Protein AF-A0A7J3MJY4-F1 (afdb_monomer_lite)

Sequence (98 aa):
MENILLLINEWWESGTISREKAKEYRRKIFHDVLETYLQYKQILVLTGLRRVGKSTIIYQLIEELLKSGVDSKNILYFSFDEAIEDPVKILEEYGRIT

Radius of gyration: 13.65 Å; chains: 1; bounding box: 27×32×29 Å

pLDDT: mean 95.07, std 3.03, range [79.75, 98.44]

Secondary structure (DSSP, 8-state):
-HHHHHHH-THHHHSS--HHHH-SSPPTTHHHHHHHHHH--S-------TTSSHHHHHHHHHHHHHHTT--GGG-----TTT----HHHHHHHHHHH-

Structure (mmCIF, N/CA/C/O ba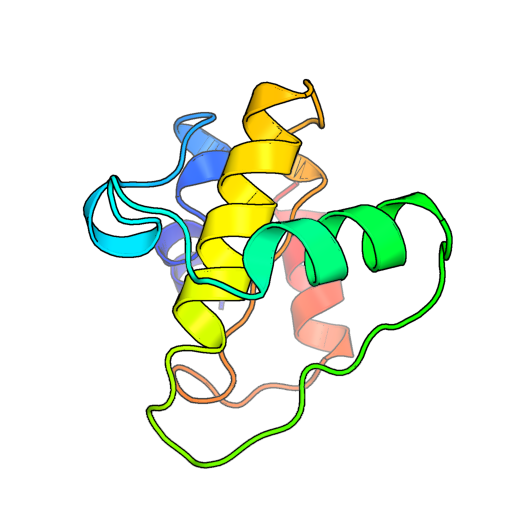ckbone):
data_AF-A0A7J3MJY4-F1
#
_entry.id   AF-A0A7J3MJY4-F1
#
loop_
_atom_site.group_PDB
_atom_site.id
_atom_site.type_symbol
_atom_site.label_atom_id
_atom_site.label_alt_id
_atom_site.label_comp_id
_atom_site.label_asym_id
_atom_site.label_entity_id
_atom_site.label_seq_id
_atom_site.pdbx_PDB_ins_code
_atom_site.Cartn_x
_atom_site.Cartn_y
_atom_site.Cartn_z
_atom_site.occupancy
_atom_site.B_iso_or_equiv
_atom_site.auth_seq_id
_atom_site.auth_comp_id
_atom_site.auth_asym_id
_atom_site.auth_atom_id
_atom_site.pdbx_PDB_model_num
ATOM 1 N N . MET A 1 1 ? 2.655 -15.357 10.633 1.00 84.50 1 MET A N 1
ATOM 2 C CA . MET A 1 1 ? 2.098 -14.643 9.467 1.00 84.50 1 MET A CA 1
ATOM 3 C C . MET A 1 1 ? 1.472 -13.332 9.897 1.00 84.50 1 MET A C 1
ATOM 5 O O . MET A 1 1 ? 1.876 -12.305 9.376 1.00 84.50 1 MET A O 1
ATOM 9 N N . GLU A 1 2 ? 0.606 -13.356 10.909 1.00 88.94 2 GLU A N 1
ATOM 10 C CA . GLU A 1 2 ? 0.031 -12.168 11.555 1.00 88.94 2 GLU A CA 1
ATO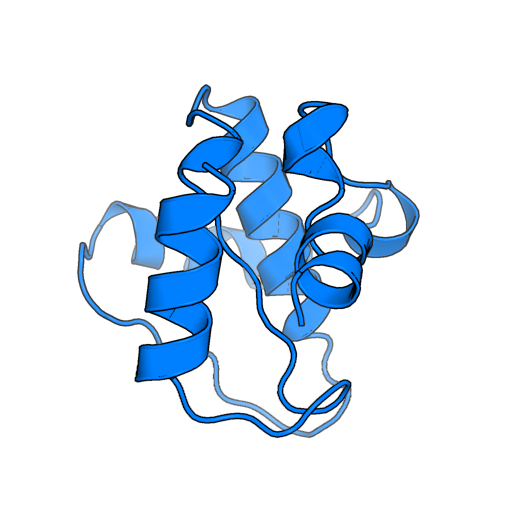M 11 C C . GLU A 1 2 ? 1.045 -11.036 11.802 1.00 88.94 2 GLU A C 1
ATOM 13 O O . GLU A 1 2 ? 0.913 -9.958 11.232 1.00 88.94 2 GLU A O 1
ATOM 18 N N . ASN A 1 3 ? 2.135 -11.317 12.529 1.00 90.19 3 ASN A N 1
ATOM 19 C CA . ASN A 1 3 ? 3.194 -10.331 12.798 1.00 90.19 3 ASN A CA 1
ATOM 20 C C . ASN A 1 3 ? 3.798 -9.700 11.529 1.00 90.19 3 ASN A C 1
ATOM 22 O O . ASN A 1 3 ? 4.187 -8.537 11.548 1.00 90.19 3 ASN A O 1
ATOM 26 N N . ILE A 1 4 ? 3.882 -10.453 10.426 1.00 93.62 4 ILE A N 1
ATOM 27 C CA . ILE A 1 4 ? 4.411 -9.951 9.148 1.00 93.62 4 ILE A CA 1
ATOM 28 C C . ILE A 1 4 ? 3.395 -9.004 8.506 1.00 93.62 4 ILE A C 1
ATOM 30 O O . ILE A 1 4 ? 3.772 -7.931 8.042 1.00 93.62 4 ILE A O 1
ATOM 34 N N . LEU A 1 5 ? 2.110 -9.370 8.507 1.00 95.75 5 LEU A N 1
ATOM 35 C CA . LEU A 1 5 ? 1.052 -8.516 7.971 1.00 95.75 5 LEU A CA 1
ATOM 36 C C . LEU A 1 5 ? 0.950 -7.202 8.749 1.00 95.75 5 LEU A C 1
ATOM 38 O O . LEU A 1 5 ? 0.938 -6.146 8.119 1.00 95.75 5 LEU A O 1
ATOM 42 N N . LEU A 1 6 ? 0.969 -7.261 10.083 1.00 94.56 6 LEU A N 1
ATOM 43 C CA . LEU A 1 6 ? 0.960 -6.077 10.947 1.00 94.56 6 LEU A CA 1
ATOM 44 C C . LEU A 1 6 ? 2.170 -5.166 10.689 1.00 94.56 6 LEU A C 1
ATOM 46 O O . LEU A 1 6 ? 2.018 -3.952 10.588 1.00 94.56 6 LEU A O 1
ATOM 50 N N . LEU A 1 7 ? 3.365 -5.744 10.520 1.00 93.62 7 LEU A N 1
ATOM 51 C CA . LEU A 1 7 ? 4.592 -4.983 10.267 1.00 93.62 7 LEU A CA 1
ATOM 52 C C . LEU A 1 7 ? 4.588 -4.291 8.895 1.00 93.62 7 LEU A C 1
ATOM 54 O O . LEU A 1 7 ? 5.023 -3.147 8.755 1.00 93.62 7 LEU A O 1
ATOM 58 N N . ILE A 1 8 ? 4.145 -4.997 7.854 1.00 95.69 8 ILE A N 1
ATOM 59 C CA . ILE A 1 8 ? 4.198 -4.487 6.484 1.00 95.69 8 ILE A CA 1
ATOM 60 C C . ILE A 1 8 ? 3.105 -3.425 6.251 1.00 95.69 8 ILE A C 1
ATOM 62 O O . ILE A 1 8 ? 3.378 -2.408 5.597 1.00 95.69 8 ILE A O 1
ATOM 66 N N . ASN A 1 9 ? 1.908 -3.638 6.806 1.00 97.38 9 ASN A N 1
ATOM 67 C CA . ASN A 1 9 ? 0.716 -2.800 6.640 1.00 97.38 9 ASN A CA 1
ATOM 68 C C . ASN A 1 9 ? 0.577 -1.770 7.776 1.00 97.38 9 ASN A C 1
ATOM 70 O O . ASN A 1 9 ? -0.444 -1.698 8.453 1.00 97.38 9 ASN A O 1
ATOM 74 N N . GLU A 1 10 ? 1.603 -0.941 7.979 1.00 96.56 10 GLU A N 1
ATOM 75 C CA . GLU A 1 10 ? 1.696 0.042 9.082 1.00 96.56 10 GLU A CA 1
ATOM 76 C C . GLU A 1 10 ? 0.509 1.027 9.196 1.00 96.56 10 GLU A C 1
ATOM 78 O O . GLU A 1 10 ? 0.255 1.609 10.256 1.00 96.56 10 GLU A O 1
ATOM 83 N N . TRP A 1 11 ? -0.253 1.216 8.117 1.00 97.69 11 TRP A N 1
ATOM 84 C CA . TRP A 1 11 ? -1.456 2.051 8.110 1.00 97.69 11 TRP A CA 1
ATOM 85 C C . TRP A 1 11 ? -2.633 1.424 8.860 1.00 97.69 11 TRP A C 1
ATOM 87 O O . TRP A 1 11 ? -3.541 2.149 9.262 1.00 97.69 11 TRP A O 1
ATOM 97 N N . TRP A 1 12 ? -2.632 0.109 9.093 1.00 97.44 12 TRP A N 1
ATOM 98 C CA . TRP A 1 12 ? -3.674 -0.564 9.872 1.00 97.44 12 TRP A CA 1
ATOM 99 C C . TRP A 1 12 ? -3.758 -0.075 11.316 1.00 97.44 12 TRP A C 1
ATOM 101 O O . TRP A 1 12 ? -4.817 -0.214 11.924 1.00 97.44 12 TRP A O 1
ATOM 111 N N . GLU A 1 13 ? -2.668 0.462 11.859 1.00 95.12 13 GLU A N 1
ATOM 112 C CA . GLU A 1 13 ? -2.626 1.083 13.184 1.00 95.12 13 GLU A CA 1
ATOM 113 C C . GLU A 1 13 ? -2.534 2.609 13.076 1.00 95.12 13 GLU A C 1
ATOM 115 O O . GLU A 1 13 ? -3.290 3.327 13.723 1.00 95.12 13 GLU A O 1
ATOM 120 N N . SER A 1 14 ? -1.641 3.119 12.223 1.00 96.19 14 SER A N 1
ATOM 121 C CA . SER A 1 14 ? -1.337 4.555 12.182 1.00 96.19 14 SER A CA 1
ATOM 122 C C . SER A 1 14 ? -2.265 5.386 11.287 1.00 96.19 14 SER A C 1
ATOM 124 O O . SER A 1 14 ? -2.185 6.614 11.296 1.00 96.19 14 SER A O 1
ATOM 126 N N . GLY A 1 15 ? -3.083 4.745 10.446 1.00 97.00 15 GLY A N 1
ATOM 127 C CA . GLY A 1 15 ? -3.879 5.407 9.405 1.00 97.00 15 GLY A CA 1
ATOM 128 C C . GLY A 1 15 ? -3.053 6.047 8.281 1.00 97.00 15 GLY A C 1
ATOM 129 O O . GLY A 1 15 ? -3.616 6.673 7.385 1.00 97.00 15 GLY A O 1
ATOM 130 N N . THR A 1 16 ? -1.724 5.914 8.303 1.00 97.06 16 THR A N 1
ATOM 131 C CA . THR A 1 16 ? -0.812 6.541 7.338 1.00 97.06 16 THR A CA 1
ATOM 132 C C . THR A 1 16 ? 0.287 5.571 6.910 1.00 97.06 16 THR A C 1
ATOM 134 O O . THR A 1 16 ? 0.504 4.533 7.527 1.00 97.06 16 THR A O 1
ATOM 137 N N . ILE A 1 17 ? 0.985 5.889 5.823 1.00 97.56 17 ILE A N 1
ATOM 138 C CA . ILE A 1 17 ? 2.173 5.153 5.378 1.00 97.56 17 ILE A CA 1
ATOM 139 C C . ILE A 1 17 ? 3.405 6.044 5.538 1.00 97.56 17 ILE A C 1
ATOM 141 O O . ILE A 1 17 ? 3.343 7.263 5.352 1.00 97.56 17 ILE A O 1
ATOM 145 N N . SER A 1 18 ? 4.541 5.443 5.880 1.00 96.56 18 SER A N 1
ATOM 146 C CA . SER A 1 18 ? 5.797 6.160 6.082 1.00 96.56 18 SER A CA 1
ATOM 147 C C . SER A 1 18 ? 6.265 6.885 4.812 1.00 96.56 18 SER A C 1
ATOM 149 O O . SER A 1 18 ? 6.228 6.359 3.691 1.00 96.56 18 SER A O 1
ATOM 151 N N . ARG A 1 19 ? 6.812 8.097 4.993 1.00 94.94 19 ARG A N 1
ATOM 152 C CA . ARG A 1 19 ? 7.433 8.870 3.899 1.00 94.94 19 ARG A CA 1
ATOM 153 C C . ARG A 1 19 ? 8.622 8.146 3.272 1.00 94.94 19 ARG A C 1
ATOM 155 O O . ARG A 1 19 ? 8.935 8.379 2.107 1.00 94.94 19 ARG A O 1
ATOM 162 N N . GLU A 1 20 ? 9.273 7.247 4.006 1.00 95.69 20 GLU A N 1
ATOM 163 C CA . GLU A 1 20 ? 10.357 6.431 3.466 1.00 95.69 20 GLU A CA 1
ATOM 164 C C . GLU A 1 20 ? 9.863 5.476 2.368 1.00 95.69 20 GLU A C 1
ATOM 166 O O . GLU A 1 20 ? 10.524 5.360 1.330 1.00 95.69 20 GLU A O 1
ATOM 171 N N . LYS A 1 21 ? 8.697 4.841 2.551 1.00 95.38 21 LYS A N 1
ATOM 172 C CA . LYS A 1 21 ? 8.094 3.937 1.559 1.00 95.38 21 LYS A CA 1
ATOM 173 C C . LYS A 1 21 ? 7.451 4.708 0.409 1.00 95.38 21 LYS A C 1
ATOM 175 O O . LYS A 1 21 ? 7.790 4.463 -0.753 1.00 95.38 21 LYS A O 1
ATOM 180 N N . ALA A 1 22 ? 6.563 5.654 0.723 1.00 96.25 22 ALA A N 1
ATOM 181 C CA . ALA A 1 22 ? 5.800 6.394 -0.284 1.00 96.25 22 ALA A CA 1
ATOM 182 C C . ALA A 1 22 ? 6.656 7.404 -1.068 1.00 96.25 22 ALA A C 1
ATOM 184 O O . ALA A 1 22 ? 6.387 7.645 -2.244 1.00 96.25 22 ALA A O 1
ATOM 185 N N . LYS A 1 23 ? 7.738 7.917 -0.465 1.00 97.06 23 LYS A N 1
ATOM 186 C CA . LYS A 1 23 ? 8.550 9.042 -0.961 1.00 97.06 23 LYS A CA 1
ATOM 187 C C . LYS A 1 23 ? 7.739 10.342 -1.075 1.00 97.06 23 LYS A C 1
ATOM 189 O O . LYS A 1 23 ? 6.542 10.338 -1.323 1.00 97.06 23 LYS A O 1
ATOM 194 N N . GLU A 1 24 ? 8.413 11.479 -0.922 1.00 94.38 24 GLU A N 1
ATOM 195 C CA . GLU A 1 24 ? 7.761 12.799 -1.012 1.00 94.38 24 GLU A CA 1
ATOM 196 C C . GLU A 1 24 ? 7.432 13.211 -2.456 1.00 94.38 24 GLU A C 1
ATOM 198 O O . GLU A 1 24 ? 6.534 14.013 -2.693 1.00 94.38 24 GLU A O 1
ATOM 203 N N . TYR A 1 25 ? 8.145 12.648 -3.434 1.00 95.94 25 TYR A N 1
ATOM 204 C CA . TYR A 1 25 ? 7.900 12.874 -4.858 1.00 95.94 25 TYR A CA 1
ATOM 205 C C . TYR A 1 25 ? 6.965 11.806 -5.433 1.00 95.94 25 TYR A C 1
ATOM 207 O O . TYR A 1 25 ? 6.953 10.672 -4.962 1.00 95.94 25 TYR A O 1
ATOM 215 N N . ARG A 1 26 ? 6.261 12.105 -6.531 1.00 96.38 26 ARG A N 1
ATOM 216 C CA . ARG A 1 26 ? 5.510 11.105 -7.311 1.00 96.38 26 ARG A CA 1
ATOM 217 C C . ARG A 1 26 ? 6.326 10.583 -8.492 1.00 96.38 26 ARG A C 1
ATOM 219 O O . ARG A 1 26 ? 7.071 11.325 -9.133 1.00 96.38 26 ARG A O 1
ATOM 226 N N . ARG A 1 27 ? 6.208 9.285 -8.788 1.00 95.56 27 ARG A N 1
ATOM 227 C CA . ARG A 1 27 ? 6.780 8.703 -10.015 1.00 95.56 27 ARG A CA 1
ATOM 228 C C . ARG A 1 27 ? 6.037 9.248 -11.238 1.00 95.56 27 ARG A C 1
ATOM 230 O O . ARG A 1 27 ? 4.841 9.491 -11.163 1.00 95.56 27 ARG A O 1
ATOM 237 N N . LYS A 1 28 ? 6.723 9.371 -12.382 1.00 95.38 28 LYS A N 1
ATOM 238 C CA . LYS A 1 28 ? 6.149 9.944 -13.618 1.00 95.38 28 LYS A CA 1
ATOM 239 C C . LYS A 1 28 ? 4.804 9.316 -14.020 1.00 95.38 28 LYS A C 1
ATOM 241 O O . LYS A 1 28 ? 3.905 10.043 -14.403 1.00 95.38 28 LYS A O 1
ATOM 246 N N . ILE A 1 29 ? 4.681 7.994 -13.896 1.00 95.31 29 ILE A N 1
ATOM 247 C CA . ILE A 1 29 ? 3.479 7.232 -14.282 1.00 95.31 29 ILE A CA 1
ATOM 248 C C . ILE A 1 29 ? 2.445 7.089 -13.154 1.00 95.31 29 ILE A C 1
ATOM 250 O O . ILE A 1 29 ? 1.501 6.320 -13.281 1.00 95.31 29 ILE A O 1
ATOM 254 N N . PHE A 1 30 ? 2.643 7.754 -12.011 1.00 96.94 30 PHE A N 1
ATOM 255 C CA . PHE A 1 30 ? 1.759 7.599 -10.854 1.00 96.94 30 PHE A CA 1
ATOM 256 C C . PHE A 1 30 ? 0.309 7.973 -11.187 1.00 96.94 30 PHE A C 1
ATOM 258 O O . PHE A 1 30 ? -0.600 7.214 -10.865 1.00 96.94 30 PHE A O 1
ATOM 265 N N . HIS A 1 31 ? 0.105 9.110 -11.857 1.00 96.50 31 HIS A N 1
ATOM 266 C CA . HIS A 1 31 ? -1.232 9.593 -12.204 1.00 96.50 31 HIS A CA 1
ATOM 267 C C . HIS A 1 31 ? -1.944 8.657 -13.183 1.00 96.50 31 HIS A C 1
ATOM 269 O O . HIS A 1 31 ? -3.096 8.318 -12.940 1.00 96.50 31 HIS A O 1
ATOM 275 N N . ASP A 1 32 ? -1.234 8.149 -14.194 1.00 95.19 32 ASP A N 1
ATOM 276 C CA . ASP A 1 32 ? -1.780 7.175 -15.147 1.00 95.19 32 ASP A CA 1
ATOM 277 C C . ASP A 1 32 ? -2.250 5.892 -14.432 1.00 95.19 32 ASP A C 1
ATOM 279 O O . ASP A 1 32 ? -3.309 5.339 -14.733 1.00 95.19 32 ASP A O 1
ATOM 283 N N . VAL A 1 33 ? -1.475 5.420 -13.445 1.00 95.19 33 VAL A N 1
ATOM 284 C CA . VAL A 1 33 ? -1.823 4.238 -12.639 1.00 95.19 33 VAL A CA 1
ATOM 285 C C . VAL A 1 33 ? -3.033 4.509 -11.744 1.00 95.19 33 VAL A C 1
ATOM 287 O O . VAL A 1 33 ? -3.918 3.659 -11.660 1.00 95.19 33 VAL A O 1
ATOM 290 N N . LEU A 1 34 ? -3.091 5.677 -11.098 1.00 95.31 34 LEU A N 1
ATOM 291 C CA . LEU A 1 34 ? -4.220 6.076 -10.257 1.00 95.31 34 LEU A CA 1
ATOM 292 C C . LEU A 1 34 ? -5.515 6.190 -11.073 1.00 95.31 34 LEU A C 1
ATOM 294 O O . LEU A 1 34 ? -6.536 5.641 -10.670 1.00 95.31 34 LEU A O 1
ATOM 298 N N . GLU A 1 35 ? -5.471 6.856 -12.226 1.00 94.69 35 GLU A N 1
ATOM 299 C CA . GLU A 1 35 ? -6.623 6.999 -13.121 1.00 94.69 35 GLU A CA 1
ATOM 300 C C . GLU A 1 35 ? -7.122 5.633 -13.601 1.00 94.69 35 GLU A C 1
ATOM 302 O O . GLU A 1 35 ? -8.311 5.331 -13.495 1.00 94.69 35 GLU A O 1
ATOM 307 N N . THR A 1 36 ? -6.201 4.760 -14.023 1.00 93.69 36 THR A N 1
ATOM 308 C CA . THR A 1 36 ? -6.531 3.386 -14.421 1.00 93.69 36 THR A CA 1
ATOM 309 C C . THR A 1 36 ? -7.195 2.622 -13.269 1.00 93.69 36 THR A C 1
ATOM 311 O O . THR A 1 36 ? -8.211 1.961 -13.472 1.00 93.69 36 THR A O 1
ATOM 314 N N . TYR A 1 37 ? -6.667 2.730 -12.046 1.00 92.44 37 TYR A N 1
ATOM 315 C CA . TYR A 1 37 ? -7.252 2.099 -10.859 1.00 92.44 37 TYR A CA 1
ATOM 316 C C . TYR A 1 37 ? -8.670 2.594 -10.555 1.00 92.44 37 TYR A C 1
ATOM 318 O O . TYR A 1 37 ? -9.561 1.788 -10.293 1.00 92.44 37 TYR A O 1
ATOM 326 N N . LEU A 1 38 ? -8.902 3.905 -10.615 1.00 90.56 38 LEU A N 1
ATOM 327 C CA . LEU A 1 38 ? -10.214 4.484 -10.320 1.00 90.56 38 LEU A CA 1
ATOM 328 C C . LEU A 1 38 ? -11.252 4.158 -11.399 1.00 90.56 38 LEU A C 1
ATOM 330 O O . LEU A 1 38 ? -12.427 3.959 -11.086 1.00 90.56 38 LEU A O 1
ATOM 334 N N . GLN A 1 39 ? -10.826 4.083 -12.660 1.00 92.69 39 GLN A N 1
ATOM 335 C CA . GLN A 1 39 ? -11.705 3.769 -13.781 1.00 92.69 39 GLN A CA 1
ATOM 336 C C . GLN A 1 39 ? -12.087 2.284 -13.825 1.00 92.69 39 GLN A C 1
ATOM 338 O O . GLN A 1 39 ? -13.234 1.947 -14.133 1.00 92.69 39 GLN A O 1
ATOM 343 N N . TYR A 1 40 ? -11.149 1.387 -13.514 1.00 87.00 40 TYR A N 1
ATOM 344 C CA . TYR A 1 40 ? -11.339 -0.052 -13.657 1.00 87.00 40 TYR A CA 1
ATOM 345 C C . TYR A 1 40 ? -11.302 -0.753 -12.296 1.00 87.00 40 TYR A C 1
ATOM 347 O O . TYR A 1 40 ? -10.244 -0.956 -11.712 1.00 87.00 40 TYR A O 1
ATOM 355 N N . LYS A 1 41 ? -12.458 -1.243 -11.826 1.00 79.75 41 LYS A N 1
ATOM 356 C CA . LYS A 1 41 ? -12.572 -2.077 -10.608 1.00 79.75 41 LYS A CA 1
ATOM 357 C C . LYS A 1 41 ? -12.113 -3.533 -10.824 1.00 79.75 41 LYS A C 1
ATOM 359 O O . LYS A 1 41 ? -12.748 -4.466 -10.341 1.00 79.75 41 LYS A O 1
ATOM 364 N N . GLN A 1 42 ? -11.063 -3.737 -11.614 1.00 89.88 42 GLN A N 1
ATOM 365 C CA . GLN A 1 42 ? -10.519 -5.048 -11.979 1.00 89.88 42 GLN A CA 1
ATOM 366 C C . GLN A 1 42 ? -9.105 -5.223 -11.416 1.00 89.88 42 GLN A C 1
ATOM 368 O O . GLN A 1 42 ? -8.499 -4.284 -10.905 1.00 89.88 42 GLN A O 1
ATOM 373 N N . ILE A 1 43 ? -8.562 -6.438 -11.525 1.00 91.62 43 ILE A N 1
ATOM 374 C CA . ILE A 1 43 ? -7.160 -6.699 -11.190 1.00 91.62 43 ILE A CA 1
ATOM 375 C C . ILE A 1 43 ? -6.268 -5.949 -12.186 1.00 91.62 43 ILE A C 1
ATOM 377 O O . ILE 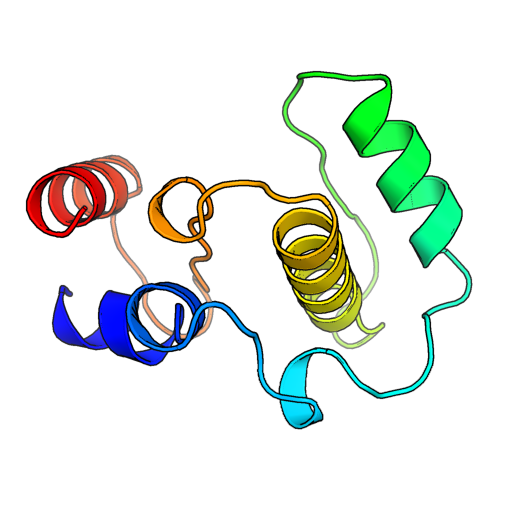A 1 43 ? -6.348 -6.176 -13.392 1.00 91.62 43 ILE A O 1
ATOM 381 N N . LEU A 1 44 ? -5.389 -5.090 -11.669 1.00 92.62 44 LEU A N 1
ATOM 382 C CA . LEU A 1 44 ? -4.398 -4.362 -12.456 1.00 92.62 44 LEU A CA 1
ATOM 383 C C . LEU A 1 44 ? -3.007 -4.965 -12.274 1.00 92.62 44 LEU A C 1
ATOM 385 O O . LEU A 1 44 ? -2.587 -5.270 -11.159 1.00 92.62 44 LEU A O 1
ATOM 389 N N . VAL A 1 45 ? -2.267 -5.089 -13.377 1.00 94.50 45 VAL A N 1
ATOM 390 C CA . VAL A 1 45 ? -0.904 -5.632 -13.380 1.00 94.50 45 VAL A CA 1
ATOM 391 C C . VAL A 1 45 ? 0.080 -4.548 -13.808 1.00 94.50 45 VAL A C 1
ATOM 393 O O . VAL A 1 45 ? 0.081 -4.107 -14.9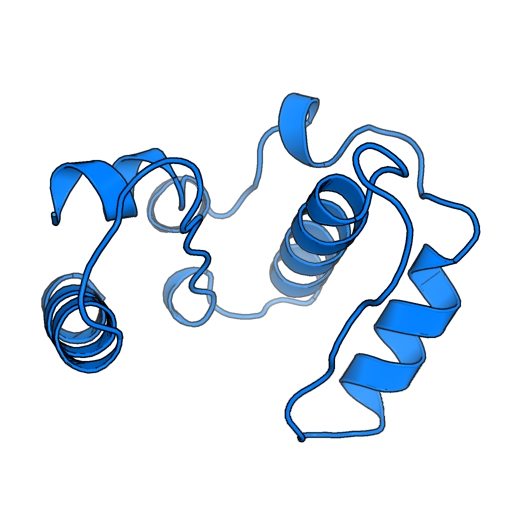55 1.00 94.50 45 VAL A O 1
ATOM 396 N N . LEU A 1 46 ? 0.966 -4.141 -12.896 1.00 94.00 46 LEU A N 1
ATOM 397 C CA . LEU A 1 46 ? 2.040 -3.192 -13.189 1.00 94.00 46 LEU A CA 1
ATOM 398 C C . LEU A 1 46 ? 3.300 -3.932 -13.665 1.00 94.00 46 LEU A C 1
ATOM 400 O O . LEU A 1 46 ? 4.047 -4.502 -12.867 1.00 94.00 46 LEU A O 1
ATOM 404 N N . THR A 1 47 ? 3.565 -3.910 -14.971 1.00 94.69 47 THR A N 1
ATOM 405 C CA . THR A 1 47 ? 4.716 -4.604 -15.579 1.00 94.69 47 THR A CA 1
ATOM 406 C C . THR A 1 47 ? 5.949 -3.711 -15.737 1.00 94.69 47 THR A C 1
ATOM 408 O O . THR A 1 47 ? 5.842 -2.494 -15.856 1.00 94.69 47 THR A O 1
ATOM 411 N N . GLY A 1 48 ? 7.141 -4.314 -15.778 1.00 94.06 48 GLY A N 1
ATOM 412 C CA . GLY A 1 48 ? 8.399 -3.619 -16.075 1.00 94.06 48 GLY A CA 1
ATOM 413 C C . GLY A 1 48 ? 9.618 -4.308 -15.460 1.00 94.06 48 GLY A C 1
ATOM 414 O O . GLY A 1 48 ? 9.477 -5.239 -14.663 1.00 94.06 48 GLY A O 1
ATOM 415 N N . LEU A 1 49 ? 10.823 -3.824 -15.773 1.00 96.19 49 LEU A N 1
ATOM 416 C CA . LEU A 1 49 ? 12.087 -4.416 -15.309 1.00 96.19 49 LEU A CA 1
ATOM 417 C C . LEU A 1 49 ? 12.228 -4.419 -13.771 1.00 96.19 49 LEU A C 1
ATOM 419 O O . LEU A 1 49 ? 11.576 -3.653 -13.049 1.00 96.19 49 LEU A O 1
ATOM 423 N N . ARG A 1 50 ? 13.087 -5.294 -13.229 1.00 91.69 50 ARG A N 1
ATOM 424 C CA . ARG A 1 50 ? 13.419 -5.308 -11.791 1.00 91.69 50 ARG A CA 1
ATOM 425 C C . ARG A 1 50 ? 14.024 -3.947 -11.397 1.00 91.69 50 ARG A C 1
ATOM 427 O O . ARG A 1 50 ? 14.814 -3.392 -12.148 1.00 91.69 50 ARG A O 1
ATOM 434 N N . ARG A 1 51 ? 13.663 -3.418 -10.219 1.00 91.56 51 ARG A N 1
ATOM 435 C CA . ARG A 1 51 ? 14.176 -2.145 -9.645 1.00 91.56 51 ARG A CA 1
ATOM 436 C C . ARG A 1 51 ? 13.789 -0.832 -10.356 1.00 91.56 51 ARG A C 1
ATOM 438 O O . ARG A 1 51 ? 14.347 0.206 -10.030 1.00 91.56 51 ARG A O 1
ATOM 445 N N . VAL A 1 52 ? 12.765 -0.812 -11.213 1.00 94.38 52 VAL A N 1
ATOM 446 C CA . VAL A 1 52 ? 12.251 0.451 -11.809 1.00 94.38 52 VAL A CA 1
ATOM 447 C C . VAL A 1 52 ? 11.327 1.270 -10.888 1.00 94.38 52 VAL A C 1
ATOM 449 O O . VAL A 1 52 ? 10.818 2.311 -11.289 1.00 94.38 52 VAL A O 1
ATOM 452 N N . GLY A 1 53 ? 11.100 0.821 -9.647 1.00 94.50 53 GLY A N 1
ATOM 453 C CA . GLY A 1 53 ? 10.271 1.540 -8.667 1.00 94.50 53 GLY A CA 1
ATOM 454 C C . GLY A 1 53 ? 8.787 1.158 -8.654 1.00 94.50 53 GLY A C 1
ATOM 455 O O . GLY A 1 53 ? 7.973 1.940 -8.178 1.00 94.50 53 GLY A O 1
ATOM 456 N N . LYS A 1 54 ? 8.428 -0.039 -9.135 1.00 96.31 54 LYS A N 1
ATOM 457 C CA . LYS A 1 54 ? 7.041 -0.545 -9.110 1.00 96.31 54 LYS A CA 1
ATOM 458 C C . LYS A 1 54 ? 6.444 -0.574 -7.698 1.00 96.31 54 LYS A C 1
ATOM 460 O O . LYS A 1 54 ? 5.367 -0.033 -7.494 1.00 96.31 54 LYS A O 1
ATOM 465 N N . SER A 1 55 ? 7.171 -1.102 -6.709 1.00 96.00 55 SER A N 1
ATOM 466 C CA . SER A 1 55 ? 6.714 -1.106 -5.309 1.00 96.00 55 SER A CA 1
ATOM 467 C C . SER A 1 55 ? 6.528 0.309 -4.758 1.00 96.00 55 SER A C 1
ATOM 469 O O . SER A 1 55 ? 5.596 0.550 -4.006 1.00 96.00 55 SER A O 1
ATOM 471 N N . THR A 1 56 ? 7.348 1.277 -5.192 1.00 97.12 56 THR A N 1
ATOM 472 C CA . THR A 1 56 ? 7.145 2.691 -4.836 1.00 97.12 56 THR A CA 1
ATOM 473 C C . THR A 1 56 ? 5.810 3.210 -5.364 1.00 97.12 56 THR A C 1
ATOM 475 O O . THR A 1 56 ? 5.116 3.900 -4.635 1.00 97.12 56 THR A O 1
ATOM 478 N N . ILE A 1 57 ? 5.421 2.862 -6.594 1.00 97.50 57 ILE A N 1
ATOM 479 C CA . ILE A 1 57 ? 4.111 3.250 -7.144 1.00 97.50 57 ILE A CA 1
ATOM 480 C C . ILE A 1 57 ? 2.976 2.635 -6.319 1.00 97.50 57 ILE A C 1
ATOM 482 O O . ILE A 1 57 ? 2.021 3.335 -6.005 1.00 97.50 57 ILE A O 1
ATOM 486 N N . ILE A 1 58 ? 3.104 1.368 -5.912 1.00 97.19 58 ILE A N 1
ATOM 487 C CA . ILE A 1 58 ? 2.116 0.703 -5.049 1.00 97.19 58 ILE A CA 1
ATOM 488 C C . ILE A 1 58 ? 1.991 1.434 -3.701 1.00 97.19 58 ILE A C 1
ATOM 490 O O . ILE A 1 58 ? 0.883 1.756 -3.287 1.00 97.19 58 ILE A O 1
ATOM 494 N N . TYR A 1 59 ? 3.105 1.784 -3.050 1.00 98.12 59 TYR A N 1
ATOM 495 C CA . TYR A 1 59 ? 3.081 2.559 -1.801 1.00 98.12 59 TYR A CA 1
ATOM 496 C C . TYR A 1 59 ? 2.488 3.963 -1.973 1.00 98.12 59 TYR A C 1
ATOM 498 O O . TYR A 1 59 ? 1.765 4.435 -1.100 1.00 98.12 59 TYR A O 1
ATOM 506 N N . GLN A 1 60 ? 2.756 4.624 -3.100 1.00 98.19 60 GLN A N 1
ATOM 507 C CA . GLN A 1 60 ? 2.158 5.922 -3.426 1.00 98.19 60 GLN A CA 1
ATOM 508 C C . GLN A 1 60 ? 0.648 5.817 -3.641 1.00 98.19 60 GLN A C 1
ATOM 510 O O . GLN A 1 60 ? -0.083 6.709 -3.220 1.00 98.19 60 GLN A O 1
ATOM 515 N N . LEU A 1 61 ? 0.179 4.729 -4.259 1.00 97.25 61 LEU A N 1
ATOM 516 C CA . LEU A 1 61 ? -1.246 4.461 -4.435 1.00 97.25 61 LEU A CA 1
ATOM 517 C C . LEU A 1 61 ? -1.928 4.224 -3.084 1.00 97.25 61 LEU A C 1
ATOM 519 O O . LEU A 1 61 ? -2.968 4.812 -2.826 1.00 97.25 61 LEU A O 1
ATOM 523 N N . ILE A 1 62 ? -1.314 3.434 -2.199 1.00 97.94 62 ILE A N 1
ATOM 524 C CA . ILE A 1 62 ? -1.806 3.213 -0.829 1.00 97.94 62 ILE A CA 1
ATOM 525 C C . ILE A 1 62 ? -1.936 4.541 -0.076 1.00 97.94 62 ILE A C 1
ATOM 527 O O . ILE A 1 62 ? -2.975 4.806 0.522 1.00 97.94 62 ILE A O 1
ATOM 531 N N . GLU A 1 63 ? -0.916 5.402 -0.147 1.00 98.44 63 GLU A N 1
ATOM 532 C CA . GLU A 1 63 ? -0.967 6.732 0.466 1.00 98.44 63 GLU A CA 1
ATOM 533 C C . GLU A 1 63 ? -2.142 7.569 -0.069 1.00 98.44 63 GLU A C 1
ATOM 535 O O . GLU A 1 63 ? -2.819 8.248 0.700 1.00 98.44 63 GLU A O 1
ATOM 540 N N . GLU A 1 64 ? -2.388 7.522 -1.379 1.00 97.81 64 GLU A N 1
ATOM 541 C CA . GLU A 1 64 ? -3.489 8.247 -2.016 1.00 97.81 64 GLU A CA 1
ATOM 542 C C . GLU A 1 64 ? -4.859 7.716 -1.582 1.00 97.81 64 GLU A C 1
ATOM 544 O O . GLU A 1 64 ? -5.748 8.500 -1.259 1.00 97.81 64 GLU A O 1
ATOM 549 N N . LEU A 1 65 ? -5.015 6.391 -1.495 1.00 97.12 65 LEU A N 1
ATOM 550 C CA . LEU A 1 65 ? -6.247 5.762 -1.018 1.00 97.12 65 LEU A CA 1
ATOM 551 C C . LEU A 1 65 ? -6.559 6.179 0.422 1.00 97.12 65 LEU A C 1
ATOM 553 O O . LEU A 1 65 ? -7.677 6.618 0.698 1.00 97.12 65 LEU A O 1
ATOM 557 N N . LEU A 1 66 ? -5.561 6.144 1.309 1.00 98.06 66 LEU A N 1
ATOM 558 C CA . LEU A 1 66 ? -5.701 6.609 2.693 1.00 98.06 66 LEU A CA 1
ATOM 559 C C . LEU A 1 66 ? -6.103 8.093 2.750 1.00 98.06 66 LEU A C 1
ATOM 561 O O . LEU A 1 66 ? -7.052 8.451 3.445 1.00 98.06 66 LEU A O 1
ATOM 565 N N . LYS A 1 67 ? -5.441 8.961 1.970 1.00 97.12 67 LYS A N 1
ATOM 566 C CA . LYS A 1 67 ? -5.776 10.398 1.888 1.00 97.12 67 LYS A CA 1
ATOM 567 C C . LYS A 1 67 ? -7.181 10.653 1.344 1.00 97.12 67 LYS A C 1
ATOM 569 O O . LYS A 1 67 ? -7.819 11.619 1.752 1.00 97.12 67 LYS A O 1
ATOM 574 N N . SER A 1 68 ? -7.668 9.792 0.453 1.00 96.50 68 SER A N 1
ATOM 575 C CA . SER A 1 68 ? -9.025 9.871 -0.100 1.00 96.50 68 SER A CA 1
ATOM 576 C C . SER A 1 68 ? -10.121 9.370 0.853 1.00 96.50 68 SER A C 1
ATOM 578 O O . SER A 1 68 ? -11.301 9.456 0.520 1.00 96.50 68 SER A O 1
ATOM 580 N N . GLY A 1 69 ? -9.752 8.879 2.043 1.00 97.12 69 GLY A N 1
ATOM 581 C CA . GLY A 1 69 ? -10.690 8.424 3.070 1.00 97.12 69 GLY A CA 1
ATOM 582 C C . GLY A 1 69 ? -11.076 6.948 2.972 1.00 97.12 69 GLY A C 1
ATOM 583 O O . GLY A 1 69 ? -12.047 6.538 3.606 1.00 97.12 69 GLY A O 1
ATOM 584 N N . VAL A 1 70 ? -10.343 6.140 2.198 1.00 97.06 70 VAL A N 1
ATOM 585 C CA . VAL A 1 70 ? -10.496 4.679 2.250 1.00 97.06 70 VAL A CA 1
ATOM 586 C C . VAL A 1 70 ? -10.073 4.202 3.638 1.00 97.06 70 VAL A C 1
ATOM 588 O O . VAL A 1 70 ? -8.988 4.549 4.104 1.00 97.06 70 VAL A O 1
ATOM 591 N N . ASP A 1 71 ? -10.927 3.404 4.285 1.00 97.88 71 ASP A N 1
ATOM 592 C CA . ASP A 1 71 ? -10.606 2.783 5.572 1.00 97.88 71 ASP A CA 1
ATOM 593 C C . ASP A 1 71 ? -9.274 2.030 5.465 1.00 97.88 71 ASP A C 1
ATOM 595 O O . ASP A 1 71 ? -9.076 1.226 4.549 1.00 97.88 71 ASP A O 1
ATOM 599 N N . SER A 1 72 ? -8.353 2.293 6.392 1.00 97.75 72 SER A N 1
ATOM 600 C CA . SER A 1 72 ? -7.023 1.697 6.366 1.00 97.75 72 SER A CA 1
ATOM 601 C C . SER A 1 72 ? -7.083 0.171 6.425 1.00 97.75 72 SER A C 1
ATOM 603 O O . SER A 1 72 ? -6.260 -0.496 5.795 1.00 97.75 72 SER A O 1
ATOM 605 N N . LYS A 1 73 ? -8.090 -0.387 7.106 1.00 97.38 73 LYS A N 1
ATOM 606 C CA . LYS A 1 73 ? -8.318 -1.827 7.189 1.00 97.38 73 LYS A CA 1
ATOM 607 C C . LYS A 1 73 ? -8.742 -2.435 5.860 1.00 97.38 73 LYS A C 1
ATOM 609 O O . LYS A 1 73 ? -8.447 -3.597 5.660 1.00 97.38 73 LYS A O 1
ATOM 614 N N . ASN A 1 74 ? -9.306 -1.666 4.923 1.00 97.06 74 ASN A N 1
ATOM 615 C CA . ASN A 1 74 ? -9.676 -2.141 3.581 1.00 97.06 74 ASN A CA 1
ATOM 616 C C . ASN A 1 74 ? -8.494 -2.214 2.596 1.00 97.06 74 ASN A C 1
ATOM 618 O O . ASN A 1 74 ? -8.682 -2.564 1.428 1.00 97.06 74 ASN A O 1
ATOM 622 N N . ILE A 1 75 ? -7.282 -1.853 3.027 1.00 97.69 75 ILE A N 1
ATOM 623 C CA . ILE A 1 75 ? -6.087 -1.844 2.184 1.00 97.69 75 ILE A CA 1
ATOM 624 C C . ILE A 1 75 ? -5.121 -2.913 2.692 1.00 97.69 75 ILE A C 1
ATOM 626 O O . ILE A 1 75 ? -4.525 -2.760 3.757 1.00 97.69 75 ILE A O 1
ATOM 630 N N . LEU A 1 76 ? -4.925 -3.970 1.904 1.00 97.62 76 LEU A N 1
ATOM 631 C CA . LEU A 1 76 ? -3.957 -5.035 2.164 1.00 97.62 76 LEU A CA 1
ATOM 632 C C . LEU A 1 76 ? -2.824 -4.979 1.135 1.00 97.62 76 LEU A C 1
ATOM 634 O O . LEU A 1 76 ? -3.055 -4.992 -0.074 1.00 97.62 76 LEU A O 1
ATOM 638 N N . TYR A 1 77 ? -1.589 -4.989 1.621 1.00 97.69 77 TYR A N 1
ATOM 639 C CA . TYR A 1 77 ? -0.383 -5.191 0.835 1.00 97.69 77 TYR A CA 1
ATOM 640 C C . TYR A 1 77 ? 0.381 -6.406 1.359 1.00 97.69 77 TYR A C 1
ATOM 642 O O . TYR A 1 77 ? 0.559 -6.602 2.564 1.00 97.69 77 TYR A O 1
ATOM 650 N N . PHE A 1 78 ? 0.882 -7.203 0.422 1.00 97.19 78 PHE A N 1
ATOM 651 C CA . PHE A 1 78 ? 1.725 -8.350 0.707 1.00 97.19 78 PHE A CA 1
ATOM 652 C C . PHE A 1 78 ? 2.897 -8.389 -0.271 1.00 97.19 78 PHE A C 1
ATOM 654 O O . PHE A 1 78 ? 2.724 -8.185 -1.473 1.00 97.19 78 PHE A O 1
ATOM 661 N N . SER A 1 79 ? 4.093 -8.665 0.248 1.00 94.62 79 SER A N 1
ATOM 662 C CA . SER A 1 79 ? 5.303 -8.822 -0.555 1.00 94.62 79 SER A CA 1
ATOM 663 C C . SER A 1 79 ? 5.727 -10.284 -0.569 1.00 94.62 79 SER A C 1
ATOM 665 O O . SER A 1 79 ? 6.256 -10.787 0.421 1.00 94.62 79 SER A O 1
ATOM 667 N N . PHE A 1 80 ? 5.560 -10.943 -1.716 1.00 93.50 80 PHE A N 1
ATOM 668 C CA . PHE A 1 80 ? 6.042 -12.315 -1.917 1.00 93.50 80 PHE A CA 1
ATOM 669 C C . PHE A 1 80 ? 7.577 -12.429 -1.933 1.00 93.50 80 PHE A C 1
ATOM 671 O O . PHE A 1 80 ? 8.110 -13.529 -1.824 1.00 93.50 80 PHE A O 1
ATOM 678 N N . ASP A 1 81 ? 8.285 -11.298 -2.040 1.00 90.38 81 ASP A N 1
ATOM 679 C CA . ASP A 1 81 ? 9.740 -11.243 -1.868 1.00 90.38 81 ASP A CA 1
ATOM 680 C C . ASP A 1 81 ? 10.146 -11.327 -0.379 1.00 90.38 81 ASP A C 1
ATOM 682 O O . ASP A 1 81 ? 11.242 -11.796 -0.082 1.00 90.38 81 ASP A O 1
ATOM 686 N N . GLU A 1 82 ? 9.286 -10.882 0.550 1.00 89.50 82 GLU A N 1
ATOM 687 C CA . GLU A 1 82 ? 9.555 -10.907 2.003 1.00 89.50 82 GLU A CA 1
ATOM 688 C C . GLU A 1 82 ? 9.134 -12.239 2.640 1.00 89.50 82 GLU A C 1
ATOM 690 O O . GLU A 1 82 ? 9.786 -12.733 3.560 1.00 89.50 82 GLU A O 1
ATOM 695 N N . ALA A 1 83 ? 8.043 -12.838 2.156 1.00 92.56 83 ALA A N 1
ATOM 696 C CA . ALA A 1 83 ? 7.563 -14.136 2.613 1.00 92.56 83 ALA A CA 1
ATOM 697 C C . ALA A 1 83 ? 6.811 -14.873 1.498 1.00 92.56 83 ALA A C 1
ATOM 699 O O . ALA A 1 83 ? 6.017 -14.277 0.775 1.00 92.56 83 ALA A O 1
ATOM 700 N N . ILE A 1 84 ? 7.020 -16.186 1.395 1.00 94.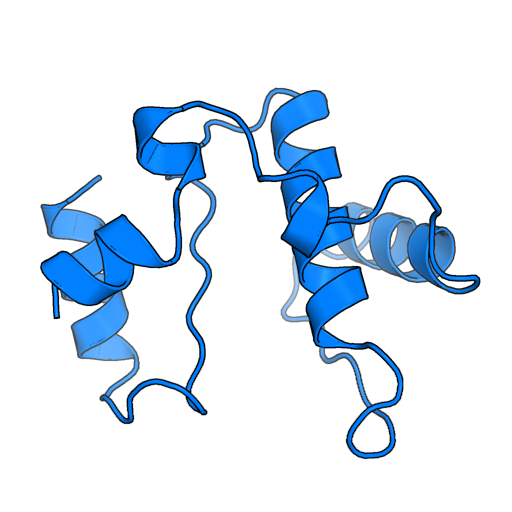25 84 ILE A N 1
ATOM 701 C CA . ILE A 1 84 ? 6.286 -17.050 0.463 1.00 94.25 84 ILE A CA 1
ATOM 702 C C . ILE A 1 84 ? 5.168 -17.741 1.235 1.00 94.25 84 ILE A C 1
ATOM 704 O O . ILE A 1 84 ? 5.440 -18.458 2.195 1.00 94.25 84 ILE A O 1
ATOM 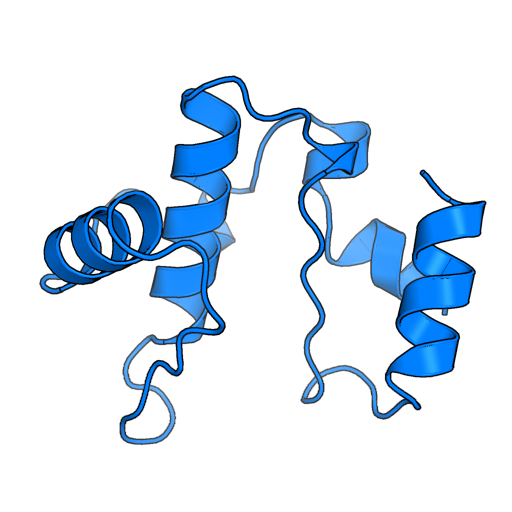708 N N . GLU A 1 85 ? 3.925 -17.547 0.806 1.00 95.19 85 GLU A N 1
ATOM 709 C CA . GLU A 1 85 ? 2.755 -18.159 1.430 1.00 95.19 85 GLU A CA 1
ATOM 710 C C . GLU A 1 85 ? 1.612 -18.327 0.423 1.00 95.19 85 GLU A C 1
ATOM 712 O O . GLU A 1 85 ? 1.593 -17.678 -0.625 1.00 95.19 85 GLU A O 1
ATOM 717 N N . ASP A 1 86 ? 0.663 -19.207 0.734 1.00 96.44 86 ASP A N 1
ATOM 718 C CA . ASP A 1 86 ? -0.546 -19.378 -0.066 1.00 96.44 86 ASP A CA 1
ATOM 719 C C . ASP A 1 86 ? -1.470 -18.134 0.009 1.00 96.44 86 ASP A C 1
ATOM 721 O O . ASP A 1 86 ? -1.797 -17.683 1.112 1.00 96.44 86 ASP A O 1
ATOM 725 N N . PRO A 1 87 ? -1.940 -17.583 -1.131 1.00 95.75 87 PRO A N 1
ATOM 726 C CA . PRO A 1 87 ? -2.844 -16.432 -1.151 1.00 95.75 87 PRO A CA 1
ATOM 727 C C . PRO A 1 87 ? -4.122 -16.606 -0.325 1.00 95.75 87 PRO A C 1
ATOM 729 O O . PRO A 1 87 ? -4.577 -15.640 0.283 1.00 95.75 87 PRO A O 1
ATOM 732 N N . VAL A 1 88 ? -4.693 -17.812 -0.267 1.00 97.12 88 VAL A N 1
ATOM 733 C CA . VAL A 1 88 ? -5.904 -18.080 0.520 1.00 97.12 88 VAL A CA 1
ATOM 734 C C . VAL A 1 88 ? -5.606 -17.900 2.002 1.00 97.12 88 VAL A C 1
ATOM 736 O O . VAL A 1 88 ? -6.341 -17.195 2.686 1.00 97.12 88 VAL A O 1
ATOM 739 N N . LYS A 1 89 ? -4.477 -18.428 2.485 1.00 96.69 89 LYS A N 1
ATOM 740 C CA . LYS A 1 89 ? -4.066 -18.258 3.887 1.00 96.69 89 LYS A CA 1
ATOM 741 C C . LYS A 1 89 ? -3.778 -16.803 4.244 1.00 96.69 89 LYS A C 1
ATOM 743 O O . LYS A 1 89 ? -4.108 -16.374 5.347 1.00 96.69 89 LYS A O 1
ATOM 748 N N . ILE A 1 90 ? -3.191 -16.036 3.320 1.00 96.81 90 ILE A N 1
ATOM 749 C CA . ILE A 1 90 ? -2.972 -14.594 3.511 1.00 96.81 90 ILE A CA 1
ATOM 750 C C . ILE A 1 90 ? -4.317 -13.885 3.722 1.00 96.81 90 ILE A C 1
ATOM 752 O O . ILE A 1 90 ? -4.440 -13.067 4.632 1.00 96.81 90 ILE A O 1
ATOM 756 N N . LEU A 1 91 ? -5.329 -14.214 2.913 1.00 96.88 91 LEU A N 1
ATOM 757 C CA . LEU A 1 91 ? -6.666 -13.624 3.017 1.00 96.88 91 LEU A CA 1
ATOM 758 C C . LEU A 1 91 ? -7.418 -14.072 4.280 1.00 96.88 91 LEU A C 1
ATOM 760 O O . LEU A 1 91 ? -8.092 -13.255 4.903 1.00 96.88 91 LEU A O 1
ATOM 764 N N . GLU A 1 92 ? -7.280 -15.334 4.688 1.00 96.81 92 GLU A N 1
ATOM 765 C CA . GLU A 1 92 ? -7.840 -15.848 5.947 1.00 96.81 92 GLU A CA 1
ATOM 766 C C . GLU A 1 92 ? -7.227 -15.174 7.178 1.00 96.81 92 GLU A C 1
ATOM 768 O O . GLU A 1 92 ? -7.918 -14.925 8.164 1.00 96.81 92 GLU A O 1
ATOM 773 N N . GLU A 1 93 ? -5.920 -14.905 7.155 1.00 96.00 93 GLU A N 1
ATOM 774 C CA . GLU A 1 93 ? -5.239 -14.174 8.223 1.00 96.00 93 GLU A CA 1
ATOM 775 C C . GLU A 1 93 ? -5.661 -12.701 8.237 1.00 96.00 93 GLU A C 1
ATOM 777 O O . GLU A 1 93 ? -6.007 -12.175 9.290 1.00 96.00 93 GLU A O 1
ATOM 782 N N . TYR A 1 94 ? -5.716 -12.054 7.070 1.00 96.81 94 TYR A N 1
ATOM 783 C CA . TYR A 1 94 ? -6.224 -10.688 6.936 1.00 96.81 94 TYR A CA 1
ATOM 784 C C . TYR A 1 94 ? -7.626 -10.543 7.546 1.00 96.81 94 TYR A C 1
ATOM 786 O O . TYR A 1 94 ? -7.806 -9.713 8.430 1.00 96.81 94 TYR A O 1
ATOM 794 N N . GLY A 1 95 ? -8.571 -11.420 7.186 1.00 96.44 95 GLY A N 1
ATOM 795 C CA . GLY A 1 95 ? -9.935 -11.391 7.731 1.00 96.44 95 GLY A CA 1
ATOM 796 C C . GLY A 1 95 ? -10.059 -11.744 9.220 1.00 96.44 95 GLY A C 1
ATOM 797 O O . GLY A 1 95 ? -11.133 -11.577 9.788 1.00 96.44 95 GLY A O 1
ATOM 798 N N . ARG A 1 96 ? -8.997 -12.252 9.864 1.00 95.44 96 ARG A N 1
ATOM 799 C CA . ARG A 1 96 ? -8.939 -12.422 11.328 1.00 95.44 96 ARG A CA 1
ATOM 800 C C . ARG A 1 96 ? -8.413 -11.178 12.042 1.00 95.44 96 ARG A C 1
ATOM 802 O O . ARG A 1 96 ? -8.802 -10.940 13.181 1.00 95.44 96 ARG A O 1
ATOM 809 N N . ILE A 1 97 ? -7.519 -10.426 11.398 1.00 93.12 97 ILE A N 1
ATOM 810 C CA . ILE A 1 97 ? -6.869 -9.233 11.962 1.00 93.12 97 ILE A CA 1
ATOM 811 C C . ILE A 1 97 ? -7.756 -7.990 11.831 1.00 93.12 97 ILE A C 1
ATOM 813 O O . ILE A 1 97 ? -7.741 -7.130 12.716 1.00 93.12 97 ILE A O 1
ATOM 817 N N . THR A 1 98 ? -8.449 -7.856 10.699 1.00 90.19 98 THR A N 1
ATOM 818 C CA . THR A 1 98 ? -9.258 -6.682 10.339 1.00 90.19 98 THR A CA 1
ATOM 819 C C . THR A 1 98 ? -10.740 -6.979 10.449 1.00 90.19 98 THR A C 1
ATOM 821 O O . THR A 1 98 ? -11.440 -6.168 11.089 1.00 90.19 98 THR A O 1
#

Foldseek 3Di:
DLVVQCVVLVCLPVLADDCVLLPPDDDPCLVVVLVCVVVDVDDDDDDDDPPPCPSNSVNNSLRVCSVVPNNSLVDGDDDCVVPPDDPVVVVVSSVVVD